Protein AF-A0A511MN01-F1 (afdb_monomer_lite)

Foldseek 3Di:
DKWKWWDWPQWIWIWDDDPLFTFGFKIAGPPFQAQEWEQEPVRDIGRPPDDHGRMYGDDDPPDTDTLVVVCVVCVVCVLRSVRVVQVSCCVVPNDPDRPNVVSPPGGPIDIDTDPPDDPVRVVVVVVVVVVPD

Organism: NCBI:txid1210091

Sequence (133 aa):
MTLHITSTKSGEAVWWIEHNRIWMESLAVLRNPGPAYRIEIDGSIADIGRGARGVVYFWQGEDRPQLPWVEERFPDHKDLWVAVEAAFFDVTQPLEESRLNSLRPVVDALDYTTGQWTVEEIRDAACTLKRSA

Radius of gyration: 14.32 Å; chains: 1; bounding box: 32×36×39 Å

Secondary structure (DSSP, 8-state):
-EEEEEE-SS-EEEEEEETTEEEEEEEE-TT--PPPEEE-TTS-EEE-SSSPTTEEE--BTTB--BHHHHHHH-GGGHHHHHHHHHHHHHHHS--SS-GGGGGTTT-------BSS--HHHHHHHHHHHTT--

Structure (mmCIF, N/CA/C/O backbone):
data_AF-A0A511MN01-F1
#
_entry.id   AF-A0A511MN01-F1
#
loop_
_atom_site.group_PDB
_atom_site.id
_atom_site.type_symbol
_atom_site.label_atom_id
_atom_site.label_alt_id
_atom_site.label_comp_id
_atom_site.label_asym_id
_atom_site.label_entity_id
_atom_site.label_seq_id
_atom_site.pdbx_PDB_ins_code
_atom_site.Cartn_x
_atom_site.Cartn_y
_atom_site.Cartn_z
_atom_site.occupancy
_atom_site.B_iso_or_equiv
_atom_site.auth_seq_id
_atom_site.auth_comp_id
_atom_site.auth_asym_id
_atom_site.auth_atom_id
_atom_site.pdbx_PDB_model_num
ATOM 1 N N . MET A 1 1 ? -14.792 3.652 -3.852 1.00 66.69 1 MET A N 1
ATOM 2 C CA . MET A 1 1 ? -13.575 3.172 -3.173 1.00 66.69 1 MET A CA 1
ATOM 3 C C . MET A 1 1 ? -12.865 4.392 -2.619 1.00 66.69 1 MET A C 1
ATOM 5 O O . MET A 1 1 ? -12.833 5.398 -3.319 1.00 66.69 1 MET A O 1
ATOM 9 N N . THR A 1 2 ? -12.377 4.335 -1.384 1.00 76.69 2 THR A N 1
ATOM 10 C CA . THR A 1 2 ? -11.608 5.435 -0.781 1.00 76.69 2 THR A CA 1
ATOM 11 C C . THR A 1 2 ? -10.134 5.096 -0.880 1.00 76.69 2 THR A C 1
ATOM 13 O O . THR A 1 2 ? -9.761 3.951 -0.615 1.00 76.69 2 THR A O 1
ATOM 16 N N . LEU A 1 3 ? -9.331 6.068 -1.302 1.00 82.94 3 LEU A N 1
ATOM 17 C CA . LEU A 1 3 ? -7.887 5.929 -1.387 1.00 82.94 3 LEU A CA 1
ATOM 18 C C . LEU A 1 3 ? -7.259 6.327 -0.056 1.00 82.94 3 LEU A C 1
ATOM 20 O O . LEU A 1 3 ? -7.621 7.362 0.510 1.00 82.94 3 LEU A O 1
ATOM 24 N N . HIS A 1 4 ? -6.336 5.495 0.406 1.00 85.94 4 HIS A N 1
ATOM 25 C CA . HIS A 1 4 ? -5.599 5.635 1.650 1.00 85.94 4 HIS A CA 1
ATOM 26 C C . HIS A 1 4 ? -4.102 5.646 1.367 1.00 85.94 4 HIS A C 1
ATOM 28 O O . HIS A 1 4 ? -3.612 4.984 0.445 1.00 85.94 4 HIS A O 1
ATOM 34 N N . ILE A 1 5 ? -3.369 6.389 2.186 1.00 86.44 5 ILE A N 1
ATOM 35 C CA . ILE A 1 5 ? -1.913 6.465 2.122 1.00 86.44 5 ILE A CA 1
ATOM 36 C C . ILE A 1 5 ? -1.400 6.209 3.519 1.00 86.44 5 ILE A C 1
ATOM 38 O O . ILE A 1 5 ? -1.886 6.806 4.465 1.00 86.44 5 ILE A O 1
ATOM 42 N N . THR A 1 6 ? -0.407 5.350 3.668 1.00 87.56 6 THR A N 1
ATOM 43 C CA . THR A 1 6 ? 0.256 5.147 4.953 1.00 87.56 6 THR A CA 1
ATOM 44 C C . THR A 1 6 ? 1.748 5.295 4.757 1.00 87.56 6 THR A C 1
ATOM 46 O O . THR A 1 6 ? 2.336 4.587 3.945 1.00 87.56 6 THR A O 1
ATOM 49 N N . SER A 1 7 ? 2.362 6.201 5.511 1.00 84.69 7 SER A N 1
ATOM 50 C CA . SER A 1 7 ? 3.794 6.488 5.413 1.00 84.69 7 SER A CA 1
ATOM 51 C C . SER A 1 7 ? 4.514 6.089 6.702 1.00 84.69 7 SER A C 1
ATOM 53 O O . SER A 1 7 ? 4.030 6.297 7.809 1.00 84.69 7 SER A O 1
ATOM 55 N N . THR A 1 8 ? 5.707 5.527 6.581 1.00 82.44 8 THR A N 1
ATOM 56 C CA . THR A 1 8 ? 6.632 5.280 7.690 1.00 82.44 8 THR A CA 1
ATOM 57 C C . THR A 1 8 ? 8.015 5.805 7.306 1.00 82.44 8 THR A C 1
ATOM 59 O O . THR A 1 8 ? 8.235 6.357 6.227 1.00 82.44 8 THR A O 1
ATOM 62 N N . LYS A 1 9 ? 9.005 5.608 8.180 1.00 76.25 9 LYS A N 1
ATOM 63 C CA . LYS A 1 9 ? 10.407 5.903 7.843 1.00 76.25 9 LYS A CA 1
ATOM 64 C C . LYS A 1 9 ? 10.989 4.927 6.811 1.00 76.25 9 LYS A C 1
ATOM 66 O O . LYS A 1 9 ? 12.032 5.230 6.224 1.00 76.25 9 LYS A O 1
ATOM 71 N N . SER A 1 10 ? 10.370 3.759 6.630 1.00 72.50 10 SER A N 1
ATOM 72 C CA . SER A 1 10 ? 10.835 2.694 5.736 1.00 72.50 10 SER A CA 1
ATOM 73 C C . SER A 1 10 ? 10.210 2.777 4.340 1.00 72.50 10 SER A C 1
ATOM 75 O O . SER A 1 10 ? 10.852 2.380 3.364 1.00 72.50 10 SER A O 1
ATOM 77 N N . GLY A 1 11 ? 9.013 3.352 4.210 1.00 84.81 11 GLY A N 1
ATOM 78 C CA . GLY A 1 11 ? 8.324 3.462 2.931 1.00 84.81 11 GLY A CA 1
ATOM 79 C C . GLY A 1 11 ? 6.986 4.182 3.015 1.00 84.81 11 GLY A C 1
ATOM 80 O O . GLY A 1 11 ? 6.606 4.710 4.054 1.00 84.81 11 GLY A O 1
ATOM 81 N N . GLU A 1 12 ? 6.272 4.195 1.901 1.00 89.31 12 GLU A N 1
ATOM 82 C CA . GLU A 1 12 ? 4.896 4.674 1.819 1.00 89.31 12 GLU A CA 1
ATOM 83 C C . GLU A 1 12 ? 4.077 3.696 0.984 1.00 89.31 12 GLU A C 1
ATOM 85 O O . GLU A 1 12 ? 4.529 3.244 -0.066 1.00 89.31 12 GLU A O 1
ATOM 90 N N . ALA A 1 13 ? 2.893 3.347 1.466 1.00 90.94 13 ALA A N 1
ATOM 91 C CA . ALA A 1 13 ? 1.961 2.464 0.791 1.00 90.94 13 ALA A CA 1
ATOM 92 C C . ALA A 1 13 ? 0.709 3.240 0.393 1.00 90.94 13 ALA A C 1
ATOM 94 O O . ALA A 1 13 ? 0.135 3.958 1.210 1.00 90.94 13 ALA A O 1
ATOM 95 N N . VAL A 1 14 ? 0.264 3.037 -0.843 1.00 90.62 14 VAL A N 1
ATOM 96 C CA . VAL A 1 14 ? -1.013 3.541 -1.356 1.00 90.62 14 VAL A CA 1
ATOM 97 C C . VAL A 1 14 ? -1.950 2.354 -1.516 1.00 90.62 14 VAL A C 1
ATOM 99 O O . VAL A 1 14 ? -1.590 1.363 -2.162 1.00 90.62 14 VAL A O 1
ATOM 102 N N . TRP A 1 15 ? -3.132 2.433 -0.915 1.00 92.12 15 TRP A N 1
ATOM 103 C CA . TRP A 1 15 ? -4.048 1.304 -0.805 1.00 92.12 15 TRP A CA 1
ATOM 104 C C . TRP A 1 15 ? -5.515 1.741 -0.769 1.00 92.12 15 TRP A C 1
ATOM 106 O O . TRP A 1 15 ? -5.847 2.905 -0.565 1.00 92.12 15 TRP A O 1
ATOM 116 N N . TRP A 1 16 ? -6.406 0.785 -1.000 1.00 90.69 16 TRP A N 1
ATOM 117 C CA . TRP A 1 16 ? -7.846 0.980 -1.090 1.00 90.69 16 TRP A CA 1
ATOM 118 C C . TRP A 1 16 ? -8.575 0.032 -0.148 1.00 90.69 16 TRP A C 1
ATOM 120 O O . TRP A 1 16 ? -8.112 -1.082 0.112 1.00 90.69 16 TRP A O 1
ATOM 130 N N . ILE A 1 17 ? -9.767 0.446 0.280 1.00 90.38 17 ILE A N 1
ATOM 131 C CA . ILE A 1 17 ? -10.720 -0.432 0.962 1.00 90.38 17 ILE A CA 1
ATOM 132 C C . ILE A 1 17 ? -11.823 -0.838 -0.007 1.00 90.38 17 ILE A C 1
ATOM 134 O O . ILE A 1 17 ? -12.560 0.004 -0.528 1.00 90.38 17 ILE A O 1
ATOM 138 N N . GLU A 1 18 ? -11.979 -2.145 -0.191 1.00 88.44 18 GLU A N 1
ATOM 139 C CA . GLU A 1 18 ? -13.101 -2.726 -0.921 1.00 88.44 18 GLU A CA 1
ATOM 140 C C . GLU A 1 18 ? -13.484 -4.075 -0.306 1.00 88.44 18 GLU A C 1
ATOM 142 O O . GLU A 1 18 ? -12.617 -4.894 -0.005 1.00 88.44 18 GLU A O 1
ATOM 147 N N . HIS A 1 19 ? -14.783 -4.305 -0.091 1.00 87.75 19 HIS A N 1
ATOM 148 C CA . HIS A 1 19 ? -15.308 -5.532 0.526 1.00 87.75 19 HIS A CA 1
ATOM 149 C C . HIS A 1 19 ? -14.616 -5.912 1.852 1.00 87.75 19 HIS A C 1
ATOM 151 O O . HIS A 1 19 ? -14.390 -7.090 2.128 1.00 87.75 19 HIS A O 1
ATOM 157 N N . ASN A 1 20 ? -14.280 -4.910 2.676 1.00 88.62 20 ASN A N 1
ATOM 158 C CA . ASN A 1 20 ? -13.555 -5.078 3.940 1.00 88.62 20 ASN A CA 1
ATOM 159 C C . ASN A 1 20 ? -12.174 -5.747 3.772 1.00 88.62 20 ASN A C 1
ATOM 161 O O . ASN A 1 20 ? -11.733 -6.514 4.627 1.00 88.62 20 ASN A O 1
ATOM 165 N N . ARG A 1 21 ? -11.510 -5.480 2.644 1.00 92.62 21 ARG A N 1
ATOM 166 C CA . ARG A 1 21 ? -10.145 -5.916 2.348 1.00 92.62 21 ARG A CA 1
ATOM 167 C C . ARG A 1 21 ? -9.284 -4.739 1.914 1.00 92.62 21 ARG A C 1
ATOM 169 O O . ARG A 1 21 ? -9.796 -3.753 1.381 1.00 92.62 21 ARG A O 1
ATOM 176 N N . ILE A 1 22 ? -7.983 -4.896 2.132 1.00 94.31 22 ILE A N 1
ATOM 177 C CA . ILE A 1 22 ? -6.940 -3.949 1.744 1.00 94.31 22 ILE A CA 1
ATOM 178 C C . ILE A 1 22 ? -6.430 -4.346 0.359 1.00 94.31 22 ILE A C 1
ATOM 180 O O . ILE A 1 22 ? -5.880 -5.438 0.187 1.00 94.31 22 ILE A O 1
ATOM 184 N N . TRP A 1 23 ? -6.606 -3.454 -0.609 1.00 93.19 23 TRP A N 1
ATOM 185 C CA . TRP A 1 23 ? -6.118 -3.614 -1.976 1.00 93.19 23 TRP A CA 1
ATOM 186 C C . TRP A 1 23 ? -4.976 -2.647 -2.234 1.00 93.19 23 TRP A C 1
ATOM 188 O O . TRP A 1 23 ? -5.116 -1.445 -2.025 1.00 93.19 23 TRP A O 1
ATOM 198 N N . MET A 1 24 ? -3.845 -3.163 -2.694 1.00 92.62 24 MET A N 1
ATOM 199 C CA . MET A 1 24 ? -2.610 -2.396 -2.798 1.00 92.62 24 MET A CA 1
ATOM 200 C C . MET A 1 24 ? -2.474 -1.782 -4.186 1.00 92.62 24 MET A C 1
ATOM 202 O O . MET A 1 24 ? -2.608 -2.468 -5.196 1.00 92.62 24 MET A O 1
ATOM 206 N N . GLU A 1 25 ? -2.173 -0.489 -4.243 1.00 90.94 25 GLU A N 1
ATOM 207 C CA . GLU A 1 25 ? -1.916 0.211 -5.501 1.00 90.94 25 GLU A CA 1
ATOM 208 C C . GLU A 1 25 ? -0.420 0.366 -5.767 1.00 90.94 25 GLU A C 1
ATOM 210 O O . GLU A 1 25 ? 0.062 0.055 -6.861 1.00 90.94 25 GLU A O 1
ATOM 215 N N . SER A 1 26 ? 0.323 0.855 -4.772 1.00 90.06 26 SER A N 1
ATOM 216 C CA . SER A 1 26 ? 1.763 1.066 -4.908 1.00 90.06 26 SER A CA 1
ATOM 217 C C . SER A 1 26 ? 2.496 1.063 -3.574 1.00 90.06 26 SER A C 1
ATOM 219 O O . SER A 1 26 ? 1.904 1.264 -2.512 1.00 90.06 26 SER A O 1
ATOM 221 N N . LEU A 1 27 ? 3.804 0.839 -3.663 1.00 91.75 27 LEU A N 1
ATOM 222 C CA . LEU A 1 27 ? 4.772 0.919 -2.577 1.00 91.75 27 LEU A CA 1
ATOM 223 C C . LEU A 1 27 ? 5.925 1.831 -3.009 1.00 91.75 27 LEU A C 1
ATOM 225 O O . LEU A 1 27 ? 6.624 1.535 -3.977 1.00 91.75 27 LEU A O 1
ATOM 229 N N . ALA A 1 28 ? 6.169 2.910 -2.274 1.00 88.44 28 ALA A N 1
ATOM 230 C CA . ALA A 1 28 ? 7.345 3.752 -2.431 1.00 88.44 28 ALA A CA 1
ATOM 231 C C . ALA A 1 28 ? 8.423 3.361 -1.412 1.00 88.44 28 ALA A C 1
ATOM 233 O O . ALA A 1 28 ? 8.266 3.537 -0.203 1.00 88.44 28 ALA A O 1
ATOM 234 N N . VAL A 1 29 ? 9.560 2.879 -1.909 1.00 81.94 29 VAL A N 1
ATOM 235 C CA . VAL A 1 29 ? 10.733 2.543 -1.099 1.00 81.94 29 VAL A CA 1
ATOM 236 C C . VAL A 1 29 ? 11.640 3.767 -1.026 1.00 81.94 29 VAL A C 1
ATOM 238 O O . VAL A 1 29 ? 12.471 4.008 -1.901 1.00 81.94 29 VAL A O 1
ATOM 241 N N . LEU A 1 30 ? 11.501 4.554 0.044 1.00 69.56 30 LEU A N 1
ATOM 242 C CA . LEU A 1 30 ? 12.131 5.877 0.179 1.00 69.56 30 LEU A CA 1
ATOM 243 C C . LEU A 1 30 ? 13.667 5.876 0.086 1.00 69.56 30 LEU A C 1
ATOM 245 O O . LEU A 1 30 ? 14.264 6.904 -0.227 1.00 69.56 30 LEU A O 1
ATOM 249 N N . ARG A 1 31 ? 14.318 4.737 0.349 1.00 71.81 31 ARG A N 1
ATOM 250 C CA . ARG A 1 31 ? 15.783 4.586 0.294 1.00 71.81 31 ARG A CA 1
ATOM 251 C C . ARG A 1 31 ? 16.303 3.971 -1.009 1.00 71.81 31 ARG A C 1
ATOM 253 O O . ARG A 1 31 ? 17.515 3.833 -1.149 1.00 71.81 31 ARG A O 1
ATOM 260 N N . ASN A 1 32 ? 15.433 3.604 -1.951 1.00 71.69 32 ASN A N 1
ATOM 261 C CA . ASN A 1 32 ? 15.832 2.974 -3.207 1.00 71.69 32 ASN A CA 1
ATOM 262 C C . ASN A 1 32 ? 15.674 3.953 -4.389 1.00 71.69 32 ASN A C 1
ATOM 264 O O . ASN A 1 32 ? 14.551 4.256 -4.777 1.00 71.69 32 ASN A O 1
ATOM 268 N N . PRO A 1 33 ? 16.768 4.434 -5.013 1.00 69.75 33 PRO A N 1
ATOM 269 C CA . PRO A 1 33 ? 16.700 5.358 -6.148 1.00 69.75 33 PRO A CA 1
ATOM 270 C C . PRO A 1 33 ? 16.491 4.656 -7.505 1.00 69.75 33 PRO A C 1
ATOM 272 O O . PRO A 1 33 ? 16.690 5.279 -8.559 1.00 69.75 33 PRO A O 1
ATOM 275 N N . GLY A 1 34 ? 16.154 3.363 -7.503 1.00 80.19 34 GLY A N 1
ATOM 276 C CA . GLY A 1 34 ? 15.908 2.570 -8.704 1.00 80.19 34 GLY A CA 1
ATOM 277 C C . GLY A 1 34 ? 14.811 3.156 -9.603 1.00 80.19 34 GLY A C 1
ATOM 278 O O . GLY A 1 34 ? 13.994 3.966 -9.148 1.00 80.19 34 GLY A O 1
ATOM 279 N N . PRO A 1 35 ? 14.798 2.796 -10.898 1.00 82.00 35 PRO A N 1
ATOM 280 C CA . PRO A 1 35 ? 13.686 3.149 -11.766 1.00 82.00 35 PRO A CA 1
ATOM 281 C C . PRO A 1 35 ? 12.394 2.553 -11.209 1.00 82.00 35 PRO A C 1
ATOM 283 O O . PRO A 1 35 ? 12.397 1.515 -10.545 1.00 82.00 35 PRO A O 1
ATOM 286 N N . ALA A 1 36 ? 11.296 3.246 -11.467 1.00 84.94 36 ALA A N 1
ATOM 287 C CA . ALA A 1 36 ? 9.986 2.737 -11.127 1.00 84.94 36 ALA A CA 1
ATOM 288 C C . ALA A 1 36 ? 9.669 1.504 -11.977 1.00 84.94 36 ALA A C 1
ATOM 290 O O . ALA A 1 36 ? 10.030 1.458 -13.152 1.00 84.94 36 ALA A O 1
ATOM 291 N N . TYR A 1 37 ? 8.960 0.542 -11.406 1.00 86.50 37 TYR A N 1
ATOM 292 C CA . TYR A 1 37 ? 8.532 -0.649 -12.129 1.00 86.50 37 TYR A CA 1
ATOM 293 C C . TYR A 1 37 ? 7.169 -1.113 -11.632 1.00 86.50 37 TYR A C 1
ATOM 295 O O . TYR A 1 37 ? 6.685 -0.679 -10.584 1.00 86.50 37 TYR A O 1
ATOM 303 N N . ARG A 1 38 ? 6.537 -1.988 -12.405 1.00 89.00 38 ARG A N 1
ATOM 304 C CA . ARG A 1 38 ? 5.291 -2.654 -12.045 1.00 89.00 38 ARG A CA 1
ATOM 305 C C . ARG A 1 38 ? 5.542 -4.139 -11.844 1.00 89.00 38 ARG A C 1
ATOM 307 O O . ARG A 1 38 ? 6.330 -4.724 -12.582 1.00 89.00 38 ARG A O 1
ATOM 314 N N . ILE A 1 39 ? 4.873 -4.724 -10.856 1.00 88.44 39 ILE A N 1
ATOM 315 C CA . ILE A 1 39 ? 4.772 -6.175 -10.700 1.00 88.44 39 ILE A CA 1
ATOM 316 C C . ILE A 1 39 ? 3.354 -6.587 -11.077 1.00 88.44 39 ILE A C 1
ATOM 318 O O . ILE A 1 39 ? 2.394 -6.068 -10.510 1.00 88.44 39 ILE A O 1
ATOM 3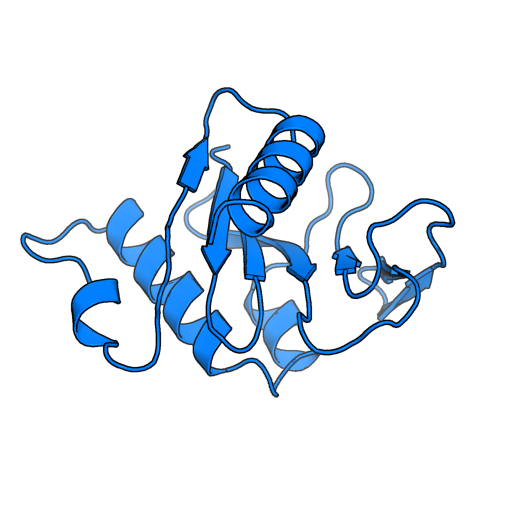22 N N . GLU A 1 40 ? 3.238 -7.515 -12.018 1.00 84.88 40 GLU A N 1
ATOM 323 C CA . GLU A 1 40 ? 1.965 -8.111 -12.417 1.00 84.88 40 GLU A CA 1
ATOM 324 C C . GLU A 1 40 ? 1.544 -9.225 -11.437 1.00 84.88 40 GLU A C 1
ATOM 326 O O . GLU A 1 40 ? 2.355 -9.747 -10.666 1.00 84.88 40 GLU A O 1
ATOM 331 N N . ILE A 1 41 ? 0.277 -9.651 -11.480 1.00 78.81 41 ILE A N 1
ATOM 332 C CA . ILE A 1 41 ? -0.244 -10.731 -10.614 1.00 78.81 41 ILE A CA 1
ATOM 333 C C . ILE A 1 41 ? 0.536 -12.046 -10.766 1.00 78.81 41 ILE A C 1
ATOM 335 O O . ILE A 1 41 ? 0.729 -12.768 -9.783 1.00 78.81 41 ILE A O 1
ATOM 339 N N . ASP A 1 42 ? 1.019 -12.349 -11.974 1.00 83.00 42 ASP A N 1
ATOM 340 C CA . ASP A 1 42 ? 1.853 -13.527 -12.244 1.00 83.00 42 ASP A CA 1
ATOM 341 C C . ASP A 1 42 ? 3.294 -13.393 -11.707 1.00 83.00 42 ASP A C 1
ATOM 343 O O . ASP A 1 42 ? 4.073 -14.344 -11.753 1.00 83.00 42 ASP A O 1
ATOM 347 N N . GLY A 1 43 ? 3.638 -12.231 -11.142 1.00 83.25 43 GLY A N 1
ATOM 348 C CA . GLY A 1 43 ? 4.948 -11.903 -10.593 1.00 83.25 43 GLY A CA 1
ATOM 349 C C . GLY A 1 43 ? 5.942 -11.352 -11.614 1.00 83.25 43 GLY A C 1
ATOM 350 O O . GLY A 1 43 ? 7.074 -11.053 -11.230 1.00 83.25 43 GLY A O 1
ATOM 351 N N . SER A 1 44 ? 5.561 -11.208 -12.885 1.00 87.25 44 SER A N 1
ATOM 352 C CA . SER A 1 44 ? 6.418 -10.583 -13.892 1.00 87.25 44 SER A CA 1
ATOM 353 C C . SER A 1 44 ? 6.639 -9.096 -13.599 1.00 87.25 44 SER A C 1
ATOM 355 O O . SER A 1 44 ? 5.809 -8.427 -12.982 1.00 87.25 44 SER A O 1
ATOM 357 N N . ILE A 1 45 ? 7.803 -8.586 -14.012 1.00 88.88 45 ILE A N 1
ATOM 358 C CA . ILE A 1 45 ? 8.209 -7.196 -13.794 1.00 88.88 45 ILE A CA 1
ATOM 359 C C . ILE A 1 45 ? 8.163 -6.451 -15.125 1.00 88.88 45 ILE A C 1
ATOM 361 O O . ILE A 1 45 ? 8.851 -6.830 -16.074 1.00 88.88 45 ILE A O 1
ATOM 365 N N . ALA A 1 46 ? 7.397 -5.365 -15.170 1.00 83.44 46 ALA A N 1
ATOM 366 C CA . ALA A 1 46 ? 7.324 -4.460 -16.307 1.00 83.44 46 ALA A CA 1
ATOM 367 C C . ALA A 1 46 ? 7.964 -3.109 -15.961 1.00 83.44 46 ALA A C 1
ATOM 369 O O . ALA A 1 46 ? 7.655 -2.501 -14.934 1.00 83.44 46 ALA A O 1
ATOM 370 N N . ASP A 1 47 ? 8.838 -2.610 -16.835 1.00 80.50 47 ASP A N 1
ATOM 371 C CA . ASP A 1 47 ? 9.267 -1.213 -16.773 1.00 80.50 47 ASP A CA 1
ATOM 372 C C . ASP A 1 47 ? 8.105 -0.319 -17.223 1.00 80.50 47 ASP A C 1
ATOM 374 O O . ASP A 1 47 ? 7.439 -0.585 -18.225 1.00 80.50 47 ASP A O 1
ATOM 378 N N . ILE A 1 48 ? 7.853 0.744 -16.470 1.00 72.38 48 ILE A N 1
ATOM 379 C CA . ILE A 1 48 ? 6.761 1.683 -16.731 1.00 72.38 48 ILE A CA 1
ATOM 380 C C . ILE A 1 48 ? 7.239 2.996 -17.351 1.00 72.38 48 ILE A C 1
ATOM 382 O O . ILE A 1 48 ? 6.406 3.845 -17.665 1.00 72.38 48 ILE A O 1
ATOM 386 N N . GLY A 1 49 ? 8.553 3.185 -17.539 1.00 59.38 49 GLY A N 1
ATOM 387 C CA . GLY A 1 49 ? 9.191 4.269 -18.302 1.00 59.38 49 GLY A CA 1
ATOM 388 C C . GLY A 1 49 ? 9.004 5.706 -17.778 1.00 59.38 49 GLY A C 1
ATOM 389 O O . GLY A 1 49 ? 9.845 6.564 -18.035 1.00 59.38 49 GLY A O 1
ATOM 390 N N . ARG A 1 50 ? 7.920 5.998 -17.044 1.00 66.19 50 ARG A N 1
ATOM 391 C CA . ARG A 1 50 ? 7.520 7.322 -16.528 1.00 66.19 50 ARG A CA 1
ATOM 392 C C . ARG A 1 50 ? 6.996 7.284 -15.083 1.00 66.19 50 ARG A C 1
ATOM 394 O O . ARG A 1 50 ? 6.157 8.095 -14.707 1.00 66.19 50 ARG A O 1
ATOM 401 N N . GLY A 1 51 ? 7.468 6.353 -14.258 1.00 68.19 51 GLY A N 1
ATOM 402 C CA . GLY A 1 51 ? 7.115 6.325 -12.835 1.00 68.19 51 GLY A CA 1
ATOM 403 C C . GLY A 1 51 ? 8.086 7.112 -11.949 1.00 68.19 51 GLY A C 1
ATOM 404 O O . GLY A 1 51 ? 9.247 7.330 -12.304 1.00 68.19 51 GLY A O 1
ATOM 405 N N . ALA A 1 52 ? 7.620 7.504 -10.762 1.00 77.50 52 ALA A N 1
ATOM 406 C CA . ALA A 1 52 ? 8.477 8.065 -9.721 1.00 77.50 52 ALA A CA 1
ATOM 407 C C . ALA A 1 52 ? 9.524 7.034 -9.259 1.00 77.50 52 ALA A C 1
ATOM 409 O O . ALA A 1 52 ? 9.192 5.886 -8.966 1.00 77.50 52 ALA A O 1
ATOM 410 N N . ARG A 1 53 ? 10.798 7.443 -9.200 1.00 80.12 53 ARG A N 1
ATOM 411 C CA . ARG A 1 53 ? 11.909 6.562 -8.795 1.00 80.12 53 ARG A CA 1
ATOM 412 C C . ARG A 1 53 ? 11.657 5.976 -7.406 1.00 80.12 53 ARG A C 1
ATOM 414 O O . ARG A 1 53 ? 11.178 6.678 -6.520 1.00 80.12 53 ARG A O 1
ATOM 421 N N . GLY A 1 54 ? 12.002 4.704 -7.236 1.00 83.06 54 GLY A N 1
ATOM 422 C CA . GLY A 1 54 ? 11.787 3.966 -5.993 1.00 83.06 54 GLY A CA 1
ATOM 423 C C . GLY A 1 54 ? 10.351 3.502 -5.758 1.00 83.06 54 GLY A C 1
ATOM 424 O O . GLY A 1 54 ? 10.079 2.961 -4.690 1.00 83.06 54 GLY A O 1
ATOM 425 N N . VAL A 1 55 ? 9.438 3.696 -6.718 1.00 87.06 55 VAL A N 1
ATOM 426 C CA . VAL A 1 55 ? 8.046 3.246 -6.598 1.00 87.06 55 VAL A CA 1
ATOM 427 C C . VAL A 1 55 ? 7.816 1.947 -7.360 1.00 87.06 55 VAL A C 1
ATOM 429 O O . VAL A 1 55 ? 8.176 1.817 -8.533 1.00 87.06 55 VAL A O 1
ATOM 432 N N . VAL A 1 56 ? 7.172 1.011 -6.674 1.00 90.06 56 VAL A N 1
ATOM 433 C CA . VAL A 1 56 ? 6.630 -0.227 -7.218 1.00 90.06 56 VAL A CA 1
ATOM 434 C C . VAL A 1 56 ? 5.127 -0.070 -7.376 1.00 90.06 56 VAL A C 1
ATOM 436 O O . VAL A 1 56 ? 4.439 0.287 -6.422 1.00 90.06 56 VAL A O 1
ATOM 439 N N . TYR A 1 57 ? 4.616 -0.350 -8.568 1.00 89.25 57 TYR A N 1
ATOM 440 C CA . TYR A 1 57 ? 3.183 -0.368 -8.849 1.00 89.25 57 TYR A CA 1
ATOM 441 C C . TYR A 1 57 ? 2.671 -1.800 -8.923 1.00 89.25 57 TYR A C 1
ATOM 443 O O . TYR A 1 57 ? 3.377 -2.688 -9.398 1.00 89.25 57 TYR A O 1
ATOM 451 N N . PHE A 1 58 ? 1.434 -2.010 -8.484 1.00 88.38 58 PHE A N 1
ATOM 452 C CA . PHE A 1 58 ? 0.816 -3.336 -8.445 1.00 88.38 58 PHE A CA 1
ATOM 453 C C . PHE A 1 58 ? -0.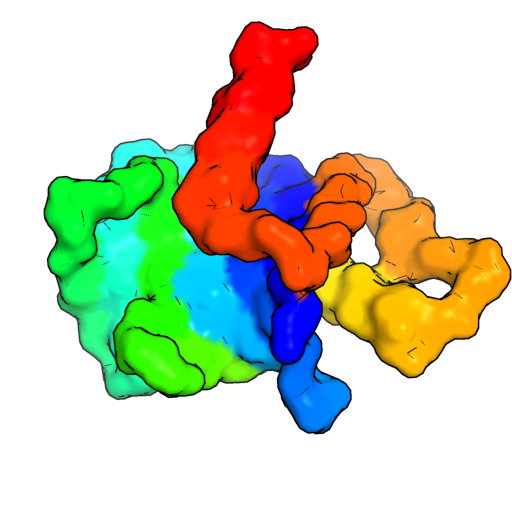411 -3.478 -9.352 1.00 88.38 58 PHE A C 1
ATOM 455 O O . PHE A 1 58 ? -0.985 -4.557 -9.437 1.00 88.38 58 PHE A O 1
ATOM 462 N N . TRP A 1 59 ? -0.838 -2.389 -9.995 1.00 76.06 59 TRP A N 1
ATOM 463 C CA . TRP A 1 59 ? -2.085 -2.326 -10.758 1.00 76.06 59 TRP A CA 1
ATOM 464 C C . TRP A 1 59 ? -1.844 -2.268 -12.275 1.00 76.06 59 TRP A C 1
ATOM 466 O O . TRP A 1 59 ? -0.935 -1.569 -12.744 1.00 76.06 59 TRP A O 1
ATOM 476 N N . GLN A 1 60 ? -2.724 -2.912 -13.045 1.00 66.00 60 GLN A N 1
ATOM 477 C CA . GLN A 1 60 ? -2.974 -2.599 -14.454 1.00 66.00 60 GLN A CA 1
ATOM 478 C C . GLN A 1 60 ? -4.479 -2.723 -14.744 1.00 66.00 60 GLN A C 1
ATOM 480 O O . GLN A 1 60 ? -4.987 -3.814 -14.977 1.00 66.00 60 GLN A O 1
ATOM 485 N N . GLY A 1 61 ? -5.205 -1.601 -14.769 1.00 66.81 61 GLY A N 1
ATOM 486 C CA . GLY A 1 61 ? -6.669 -1.649 -14.881 1.00 66.81 61 GLY A CA 1
ATOM 487 C C . GLY A 1 61 ? -7.291 -2.137 -13.572 1.00 66.81 61 GLY A C 1
ATOM 488 O O . GLY A 1 61 ? -6.765 -1.837 -12.518 1.00 66.81 61 GLY A O 1
ATOM 489 N N . GLU A 1 62 ? -8.386 -2.890 -13.591 1.00 66.31 62 GLU A N 1
ATOM 490 C CA . GLU A 1 62 ? -9.150 -3.164 -12.357 1.00 66.31 62 GLU A CA 1
ATOM 491 C C . GLU A 1 62 ? -8.472 -4.125 -11.357 1.00 66.31 62 GLU A C 1
ATOM 493 O O . GLU A 1 62 ? -8.851 -4.155 -10.184 1.00 66.31 62 GLU A O 1
ATOM 498 N N . ASP A 1 63 ? -7.441 -4.862 -11.773 1.00 75.12 63 ASP A N 1
ATOM 499 C CA . ASP A 1 63 ? -6.803 -5.878 -10.938 1.00 75.12 63 ASP A CA 1
ATOM 500 C C . ASP A 1 63 ? -5.713 -5.274 -10.035 1.00 75.12 63 ASP A C 1
ATOM 502 O O . ASP A 1 63 ? -4.661 -4.819 -10.492 1.00 75.12 63 ASP A O 1
ATOM 506 N N . ARG A 1 64 ? -5.965 -5.292 -8.722 1.00 86.44 64 ARG A N 1
ATOM 507 C CA . ARG A 1 64 ? -4.999 -4.964 -7.659 1.00 86.44 64 ARG A CA 1
ATOM 508 C C . ARG A 1 64 ? -4.745 -6.219 -6.822 1.00 86.44 64 ARG A C 1
ATOM 510 O O . ARG A 1 64 ? -5.674 -6.994 -6.622 1.00 86.44 64 ARG A O 1
ATOM 517 N N . PRO A 1 65 ? -3.545 -6.458 -6.280 1.00 91.69 65 PRO A N 1
ATOM 518 C CA . PRO A 1 65 ? -3.360 -7.513 -5.295 1.00 91.69 65 PRO A CA 1
ATOM 519 C C . PRO A 1 65 ? -3.857 -7.073 -3.914 1.00 91.69 65 PRO A C 1
ATOM 521 O O . PRO A 1 65 ? -3.900 -5.888 -3.579 1.00 91.69 65 PRO A O 1
ATOM 524 N N . GLN A 1 66 ? -4.202 -8.053 -3.083 1.00 93.62 66 GLN A N 1
ATOM 525 C CA . GLN A 1 66 ? -4.484 -7.819 -1.667 1.00 93.62 66 GLN A CA 1
ATOM 526 C C . GLN A 1 66 ? -3.181 -7.705 -0.872 1.00 93.62 66 GLN A C 1
ATOM 528 O O . GLN A 1 66 ? -2.161 -8.270 -1.275 1.00 93.62 66 GLN A O 1
ATOM 533 N N . LEU A 1 67 ? -3.236 -7.034 0.283 1.00 95.00 67 LEU A N 1
ATOM 534 C CA . LEU A 1 67 ? -2.078 -6.838 1.162 1.00 95.00 67 LEU A CA 1
ATOM 535 C C . LEU A 1 67 ? -1.247 -8.119 1.407 1.00 95.00 67 LEU A C 1
ATOM 537 O O . LEU A 1 67 ? -0.047 -8.051 1.154 1.00 95.00 67 LEU A O 1
ATOM 541 N N . PRO A 1 68 ? -1.819 -9.299 1.744 1.00 95.25 68 PRO A N 1
ATOM 542 C CA . PRO A 1 68 ? -1.012 -10.497 2.012 1.00 95.25 68 PRO A CA 1
ATOM 543 C C . PRO A 1 68 ? -0.089 -10.911 0.855 1.00 95.25 68 PRO A C 1
ATOM 545 O O . PRO A 1 68 ? 1.048 -11.316 1.067 1.00 95.25 68 PRO A O 1
ATOM 548 N N . TRP A 1 69 ? -0.541 -10.750 -0.393 1.00 93.50 69 TRP A N 1
ATOM 549 C CA . TRP A 1 69 ? 0.273 -11.068 -1.572 1.00 93.50 69 TRP A CA 1
ATOM 550 C C . TRP A 1 69 ? 1.467 -10.114 -1.725 1.00 93.50 69 TRP A C 1
ATOM 552 O O . TRP A 1 69 ? 2.529 -10.510 -2.217 1.00 93.50 69 TRP A O 1
ATOM 562 N N . VAL A 1 70 ? 1.292 -8.849 -1.323 1.00 93.38 70 VAL A N 1
ATOM 563 C CA . VAL A 1 70 ? 2.351 -7.831 -1.343 1.00 93.38 70 VA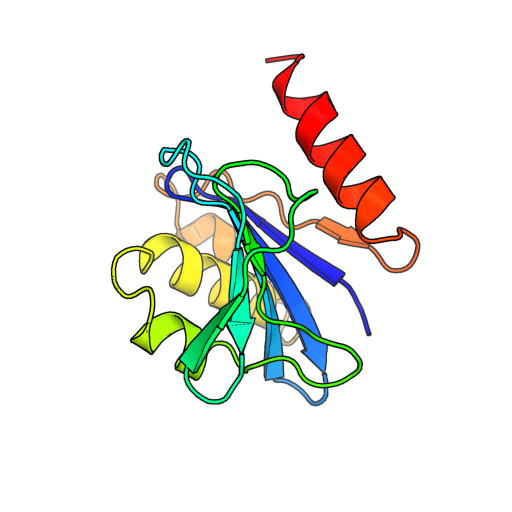L A CA 1
ATOM 564 C C . VAL A 1 70 ? 3.333 -8.068 -0.200 1.00 93.38 70 VAL A C 1
ATOM 566 O O . VAL A 1 70 ? 4.539 -8.013 -0.428 1.00 93.38 70 VAL A O 1
ATOM 569 N N . GLU A 1 71 ? 2.850 -8.409 0.994 1.00 94.19 71 GLU A N 1
ATOM 570 C CA . GLU A 1 71 ? 3.693 -8.738 2.151 1.00 94.19 71 GLU A CA 1
ATOM 571 C C . GLU A 1 71 ? 4.665 -9.883 1.855 1.00 94.19 71 GLU A C 1
ATOM 573 O O . GLU A 1 71 ? 5.852 -9.780 2.163 1.00 94.19 71 GLU A O 1
ATOM 578 N N . GLU A 1 72 ? 4.189 -10.938 1.188 1.00 93.19 72 GLU A N 1
ATOM 579 C CA . GLU A 1 72 ? 5.017 -12.076 0.772 1.00 93.19 72 GLU A CA 1
ATOM 580 C C . GLU A 1 72 ? 6.185 -11.668 -0.143 1.00 93.19 72 GLU A C 1
ATOM 582 O O . GLU A 1 72 ? 7.248 -12.289 -0.113 1.00 93.19 72 GLU A O 1
ATOM 587 N N . ARG A 1 73 ? 6.009 -10.617 -0.954 1.00 91.06 73 ARG A N 1
ATOM 588 C CA . ARG A 1 73 ? 7.022 -10.117 -1.903 1.00 91.06 73 ARG A CA 1
ATOM 589 C C . ARG A 1 73 ? 7.916 -9.031 -1.323 1.00 91.06 73 ARG A C 1
ATOM 591 O O . ARG A 1 73 ? 9.036 -8.853 -1.795 1.00 91.06 73 ARG A O 1
ATOM 598 N N . PHE A 1 74 ? 7.434 -8.322 -0.311 1.00 90.88 74 PHE A N 1
ATOM 599 C CA . PHE A 1 74 ? 8.122 -7.207 0.331 1.00 90.88 74 PHE A CA 1
ATOM 600 C C . PHE A 1 74 ? 8.204 -7.415 1.853 1.00 90.88 74 PHE A C 1
ATOM 602 O O . PHE A 1 74 ? 7.735 -6.565 2.619 1.00 90.88 74 PHE A O 1
ATOM 609 N N . PRO A 1 75 ? 8.811 -8.524 2.322 1.00 91.75 75 PRO A N 1
ATOM 610 C CA . PRO A 1 75 ? 8.806 -8.889 3.740 1.00 91.75 75 PRO A CA 1
ATOM 611 C C . PRO A 1 75 ? 9.583 -7.901 4.623 1.00 91.75 75 PRO A C 1
ATOM 613 O O . PRO A 1 75 ? 9.290 -7.762 5.811 1.00 91.75 75 PRO A O 1
ATOM 616 N N . ASP A 1 76 ? 10.537 -7.167 4.045 1.00 89.94 76 ASP A N 1
ATOM 617 C CA . ASP A 1 76 ? 11.380 -6.202 4.763 1.00 89.94 76 ASP A CA 1
ATOM 618 C C . ASP A 1 76 ? 10.632 -4.918 5.173 1.00 89.94 76 ASP A C 1
ATOM 620 O O . ASP A 1 76 ? 11.155 -4.115 5.944 1.00 89.94 76 ASP A O 1
ATOM 624 N N . HIS A 1 77 ? 9.393 -4.732 4.704 1.00 89.31 77 HIS A N 1
ATOM 625 C CA . HIS A 1 77 ? 8.537 -3.576 4.999 1.00 89.31 77 HIS A CA 1
ATOM 626 C C . HIS A 1 77 ? 7.497 -3.863 6.096 1.00 89.31 77 HIS A C 1
ATOM 628 O O . HIS A 1 77 ? 6.433 -3.249 6.136 1.00 89.31 77 HIS A O 1
ATOM 634 N N . LYS A 1 78 ? 7.788 -4.803 7.004 1.00 88.50 78 LYS A N 1
ATOM 635 C CA . LYS A 1 78 ? 6.854 -5.247 8.052 1.00 88.50 78 LYS A CA 1
ATOM 636 C C . LYS A 1 78 ? 6.271 -4.104 8.892 1.00 88.50 78 LYS A C 1
ATOM 638 O O . LYS A 1 78 ? 5.108 -4.162 9.273 1.0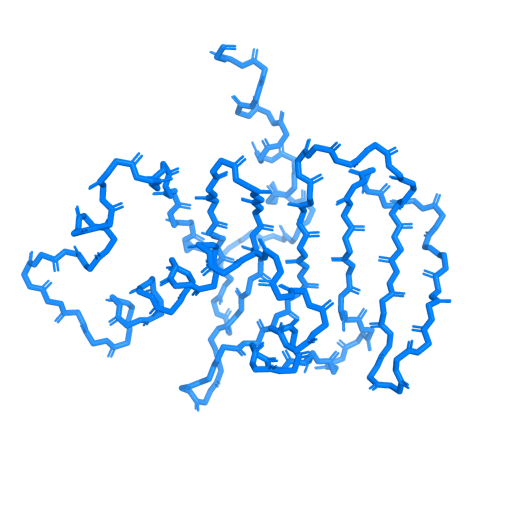0 88.50 78 LYS A O 1
ATOM 643 N N . ASP A 1 79 ? 7.066 -3.084 9.204 1.00 88.25 79 ASP A N 1
ATOM 644 C CA . ASP A 1 79 ? 6.608 -1.922 9.973 1.00 88.25 79 ASP A CA 1
ATOM 645 C C . ASP A 1 79 ? 5.547 -1.104 9.221 1.00 88.25 79 ASP A C 1
ATOM 647 O O . ASP A 1 79 ? 4.574 -0.654 9.824 1.00 88.25 79 ASP A O 1
ATOM 651 N N . LEU A 1 80 ? 5.705 -0.967 7.904 1.00 90.31 80 LEU A N 1
ATOM 652 C CA . LEU A 1 80 ? 4.723 -0.344 7.023 1.00 90.31 80 LEU A CA 1
ATOM 653 C C . LEU A 1 80 ? 3.440 -1.177 6.935 1.00 90.31 80 LEU A C 1
ATOM 655 O O . LEU A 1 80 ? 2.356 -0.610 7.020 1.00 90.31 80 LEU A O 1
ATOM 659 N N . TRP A 1 81 ? 3.542 -2.503 6.834 1.00 93.19 81 TRP A N 1
ATOM 660 C CA . TRP A 1 81 ? 2.370 -3.386 6.763 1.00 93.19 81 TRP A CA 1
ATOM 661 C C . TRP A 1 81 ? 1.531 -3.359 8.038 1.00 93.19 81 TRP A C 1
ATOM 663 O O . TRP A 1 81 ? 0.324 -3.142 7.967 1.00 93.19 81 TRP A O 1
ATOM 673 N N . VAL A 1 82 ? 2.176 -3.413 9.206 1.00 92.38 82 VAL A N 1
ATOM 674 C CA . VAL A 1 82 ? 1.496 -3.236 10.500 1.00 92.38 82 VAL A CA 1
ATOM 675 C C . VAL A 1 82 ? 0.793 -1.875 10.584 1.00 92.38 82 VAL A C 1
ATOM 677 O O . VAL A 1 82 ? -0.310 -1.780 11.121 1.00 92.38 82 VAL A O 1
ATOM 680 N N . ALA A 1 83 ? 1.403 -0.812 10.048 1.00 91.00 83 ALA A N 1
ATOM 681 C CA . ALA A 1 83 ? 0.781 0.509 10.018 1.00 91.00 83 ALA A CA 1
ATOM 682 C C . ALA A 1 83 ? -0.427 0.566 9.064 1.00 91.00 83 ALA A C 1
ATOM 684 O O . ALA A 1 83 ? -1.447 1.153 9.420 1.00 91.00 83 ALA A O 1
ATOM 685 N N . VAL A 1 84 ? -0.343 -0.065 7.888 1.00 92.00 84 VAL A N 1
ATOM 686 C CA . VAL A 1 84 ? -1.456 -0.165 6.928 1.00 92.00 84 VAL A CA 1
ATOM 687 C C . VAL A 1 84 ? -2.633 -0.924 7.545 1.00 92.00 84 VAL A C 1
ATOM 689 O O . VAL A 1 84 ? -3.767 -0.454 7.478 1.00 92.00 84 VAL A O 1
ATOM 692 N N . GLU A 1 85 ? -2.384 -2.054 8.211 1.00 93.75 85 GLU A N 1
ATOM 693 C CA . GLU A 1 85 ? -3.429 -2.804 8.917 1.00 93.75 85 GLU A CA 1
ATOM 694 C C . GLU A 1 85 ? -4.059 -1.986 10.052 1.00 93.75 85 GLU A C 1
ATOM 696 O O . GLU A 1 85 ? -5.282 -1.955 10.195 1.00 93.75 85 GLU A O 1
ATOM 701 N N . ALA A 1 86 ? -3.246 -1.286 10.848 1.00 91.50 86 ALA A N 1
ATOM 702 C CA . ALA A 1 86 ? -3.747 -0.419 11.911 1.00 91.50 86 ALA A CA 1
ATOM 703 C C . ALA A 1 86 ? -4.644 0.703 11.360 1.00 91.50 86 ALA A C 1
ATOM 705 O O . ALA A 1 86 ? -5.737 0.913 11.887 1.00 91.50 86 ALA A O 1
ATOM 706 N N . ALA A 1 87 ? -4.224 1.364 10.275 1.00 89.94 87 ALA A N 1
ATOM 707 C CA . ALA A 1 87 ? -5.012 2.388 9.591 1.00 89.94 87 ALA A CA 1
ATOM 708 C C . ALA A 1 87 ? -6.324 1.813 9.025 1.00 89.94 87 ALA A C 1
ATOM 710 O O . ALA A 1 87 ? -7.398 2.381 9.220 1.00 89.94 87 ALA A O 1
ATOM 711 N N . PHE A 1 88 ? -6.276 0.629 8.409 1.00 91.81 88 PHE A N 1
ATOM 712 C CA . PHE A 1 88 ? -7.466 -0.087 7.947 1.00 91.81 88 PHE A CA 1
ATOM 713 C C . PHE A 1 88 ? -8.466 -0.357 9.077 1.00 91.81 88 PHE A C 1
ATOM 715 O O . PHE A 1 88 ? -9.669 -0.126 8.911 1.00 91.81 88 PHE A O 1
ATOM 722 N N . PHE A 1 89 ? -7.999 -0.824 10.236 1.00 91.81 89 PHE A N 1
ATOM 723 C CA . PHE A 1 89 ? -8.876 -1.066 11.379 1.00 91.81 89 PHE A CA 1
ATOM 724 C C . PHE A 1 89 ? -9.397 0.220 12.011 1.00 91.81 89 PHE A C 1
ATOM 726 O O . PHE A 1 89 ? -10.519 0.220 12.505 1.00 91.81 89 PHE A O 1
ATOM 733 N N . ASP A 1 90 ? -8.649 1.317 11.973 1.00 89.62 90 ASP A N 1
ATOM 734 C CA . ASP A 1 90 ? -9.155 2.611 12.438 1.00 89.62 90 ASP A CA 1
ATOM 735 C C . ASP A 1 90 ? -10.297 3.130 11.555 1.00 89.62 90 ASP A C 1
ATOM 737 O O . ASP A 1 90 ? -11.254 3.709 12.067 1.00 89.62 90 ASP A O 1
ATOM 741 N N . VAL A 1 91 ? -10.252 2.849 10.251 1.00 87.31 91 VAL A N 1
ATOM 742 C CA . VAL A 1 91 ? -11.322 3.214 9.311 1.00 87.31 91 VAL A CA 1
ATOM 743 C C . VAL A 1 91 ? -12.529 2.277 9.421 1.00 87.31 91 VAL A C 1
ATOM 745 O O . VAL A 1 91 ? -13.672 2.730 9.395 1.00 87.31 91 VAL A O 1
ATOM 748 N N . THR A 1 92 ? -12.305 0.965 9.528 1.00 88.38 92 THR A N 1
ATOM 749 C CA . THR A 1 92 ? -13.390 -0.039 9.504 1.00 88.38 92 THR A CA 1
ATOM 750 C C . THR A 1 92 ? -13.985 -0.344 10.878 1.00 88.38 92 THR A C 1
ATOM 752 O O . THR A 1 92 ? -15.135 -0.773 10.971 1.00 88.38 92 THR A O 1
ATOM 755 N N . GLN A 1 93 ? -13.215 -0.137 11.947 1.00 89.00 93 GLN A N 1
ATOM 756 C CA . GLN A 1 93 ? -13.569 -0.417 13.342 1.00 89.00 93 GLN A CA 1
ATOM 757 C C . GLN A 1 93 ? -13.029 0.699 14.254 1.00 89.00 93 GLN A C 1
ATOM 759 O O . GLN A 1 93 ? -12.095 0.468 15.043 1.00 89.00 93 GLN A O 1
ATOM 764 N N . PRO A 1 94 ? -13.590 1.916 14.138 1.00 83.88 94 PRO A N 1
ATOM 765 C CA . PRO A 1 94 ? -13.094 3.080 14.856 1.00 83.88 94 PRO A CA 1
ATOM 766 C C . PRO A 1 94 ? -13.179 2.873 16.371 1.00 83.88 94 PRO A C 1
ATOM 768 O O . PRO A 1 94 ? -14.187 2.403 16.901 1.00 83.88 94 PRO A O 1
ATOM 771 N N . LEU A 1 95 ? -12.095 3.228 17.057 1.00 81.75 95 LEU A N 1
ATOM 772 C CA . LEU A 1 95 ? -11.991 3.274 18.515 1.00 81.75 95 LEU A CA 1
ATOM 773 C C . LEU A 1 95 ? -11.913 4.734 18.981 1.00 81.75 95 LEU A C 1
ATOM 775 O O . LEU A 1 95 ? -11.723 5.639 18.170 1.00 81.75 95 LEU A O 1
ATOM 779 N N . GLU A 1 96 ? -12.024 4.959 20.293 1.00 84.62 96 GLU A N 1
ATOM 780 C CA . GLU A 1 96 ? -11.799 6.286 20.893 1.00 84.62 96 GLU A CA 1
ATOM 781 C C . GLU A 1 96 ? -10.366 6.792 20.656 1.00 84.62 96 GLU A C 1
ATOM 783 O O . GLU A 1 96 ? -10.151 7.991 20.488 1.00 84.62 96 GLU A O 1
ATOM 788 N N . GLU A 1 97 ? -9.396 5.876 20.576 1.00 81.19 97 GLU A N 1
ATOM 789 C CA . GLU A 1 97 ? -8.004 6.168 20.240 1.00 81.19 97 GLU A CA 1
ATOM 790 C C . GLU A 1 97 ? -7.562 5.384 18.999 1.00 81.19 97 GLU A C 1
ATOM 792 O O . GLU A 1 97 ? -7.802 4.182 18.883 1.00 81.19 97 GLU A O 1
ATOM 797 N N . SER A 1 98 ? -6.876 6.067 18.077 1.00 80.62 98 SER A N 1
ATOM 798 C CA . SER A 1 98 ? -6.314 5.455 16.868 1.00 80.62 98 SER A CA 1
ATOM 799 C C . SER A 1 98 ? -5.252 4.410 17.213 1.00 80.62 98 SER A C 1
ATOM 801 O O . SER A 1 98 ? -4.324 4.676 17.986 1.00 80.62 98 SER A O 1
ATOM 803 N N . ARG A 1 99 ? -5.327 3.242 16.570 1.00 84.75 99 ARG A N 1
ATOM 804 C CA . ARG A 1 99 ? -4.317 2.182 16.688 1.00 84.75 99 ARG A CA 1
ATOM 805 C C . ARG A 1 99 ? -2.945 2.654 16.217 1.00 84.75 99 ARG A C 1
ATOM 807 O O . ARG A 1 99 ? -1.945 2.238 16.800 1.00 84.75 99 ARG A O 1
ATOM 814 N N . LEU A 1 100 ? -2.869 3.579 15.256 1.00 80.69 100 LEU A N 1
ATOM 815 C CA . LEU A 1 100 ? -1.598 4.177 14.819 1.00 80.69 100 LEU A CA 1
ATOM 816 C C . LEU A 1 100 ? -0.859 4.893 15.959 1.00 80.69 100 LEU A C 1
ATOM 818 O O . LEU A 1 100 ? 0.372 4.858 16.010 1.00 80.69 100 LEU A O 1
ATOM 822 N N . ASN A 1 101 ? -1.578 5.487 16.918 1.00 75.94 101 ASN A N 1
ATOM 823 C CA . ASN A 1 101 ? -0.945 6.157 18.059 1.00 75.94 101 ASN A CA 1
ATOM 824 C C . ASN A 1 101 ? -0.173 5.181 18.956 1.00 75.94 101 ASN A C 1
ATOM 826 O O . ASN A 1 101 ? 0.858 5.556 19.517 1.00 75.94 101 ASN A O 1
ATOM 830 N N . SER A 1 102 ? -0.623 3.926 19.044 1.00 73.81 102 SER A N 1
ATOM 831 C CA . SER A 1 102 ? 0.049 2.878 19.823 1.00 73.81 102 SER A CA 1
ATOM 832 C C . SER A 1 102 ? 1.349 2.361 19.184 1.00 73.81 102 SER A C 1
ATOM 834 O O . SER A 1 102 ? 2.126 1.679 19.847 1.00 73.81 102 SER A O 1
ATOM 836 N N . LEU A 1 103 ? 1.629 2.724 17.923 1.00 73.75 103 LEU A N 1
ATOM 837 C CA . LEU A 1 103 ? 2.817 2.294 17.171 1.00 73.75 103 LEU A CA 1
ATOM 838 C C . LEU A 1 103 ? 4.004 3.282 17.257 1.00 73.75 103 LEU A C 1
ATOM 840 O O . LEU A 1 103 ? 5.041 3.087 16.612 1.00 73.75 103 LEU A O 1
ATOM 844 N N . ARG A 1 104 ? 3.904 4.355 18.055 1.00 62.91 104 ARG A N 1
ATOM 845 C CA . ARG A 1 104 ? 5.018 5.302 18.264 1.00 62.91 104 ARG A CA 1
ATOM 846 C C . ARG A 1 104 ? 6.141 4.651 19.095 1.00 62.91 104 ARG A C 1
ATOM 848 O O . ARG A 1 104 ? 5.844 3.996 20.089 1.00 62.91 104 ARG A O 1
ATOM 855 N N . PRO A 1 105 ? 7.432 4.821 18.728 1.00 52.75 105 PRO A N 1
ATOM 856 C CA . PRO A 1 105 ? 8.005 5.921 17.939 1.00 52.75 105 PRO A CA 1
ATOM 857 C C . PRO A 1 105 ? 8.287 5.587 16.459 1.00 52.75 105 PRO A C 1
ATOM 859 O O . PRO A 1 105 ? 9.022 6.320 15.792 1.00 52.75 105 PRO A O 1
ATOM 862 N N . VAL A 1 106 ? 7.775 4.464 15.950 1.00 51.94 106 VAL A N 1
ATOM 863 C CA . VAL A 1 106 ? 8.180 3.913 14.642 1.00 51.94 106 VAL A CA 1
ATOM 864 C C . VAL A 1 106 ? 7.502 4.635 13.471 1.00 51.94 106 VAL A C 1
ATOM 866 O O . VAL A 1 106 ? 8.054 4.699 12.373 1.00 51.94 106 VAL A O 1
ATOM 869 N N . VAL A 1 107 ? 6.340 5.235 13.716 1.00 52.25 107 VAL A N 1
ATOM 870 C CA . VAL A 1 107 ? 5.391 5.599 12.668 1.00 52.25 107 VAL A CA 1
ATOM 871 C C . VAL A 1 107 ? 5.069 7.099 12.722 1.00 52.25 107 VAL A C 1
ATOM 873 O O . VAL A 1 107 ? 4.292 7.541 13.563 1.00 52.25 107 VAL A O 1
ATOM 876 N N . ASP A 1 108 ? 5.649 7.877 11.803 1.00 54.09 108 ASP A N 1
ATOM 877 C CA . ASP A 1 108 ? 5.139 9.202 11.407 1.00 54.09 108 ASP A CA 1
ATOM 878 C C . ASP A 1 108 ? 4.047 9.018 10.328 1.00 54.09 108 ASP A C 1
ATOM 880 O O . ASP A 1 108 ? 4.081 9.660 9.278 1.00 54.09 108 ASP A O 1
ATOM 884 N N . ALA A 1 109 ? 3.117 8.072 10.530 1.00 50.19 109 ALA A N 1
ATOM 885 C CA . ALA A 1 109 ? 2.057 7.820 9.556 1.00 50.19 109 ALA A CA 1
ATOM 886 C C . ALA A 1 109 ? 1.073 8.970 9.554 1.00 50.19 109 ALA A C 1
ATOM 888 O O . ALA A 1 109 ? 0.416 9.269 10.551 1.00 50.19 109 ALA A O 1
ATOM 889 N N . LEU A 1 110 ? 0.965 9.574 8.383 1.00 54.84 110 LEU A N 1
ATOM 890 C CA . LEU A 1 110 ? -0.148 10.412 8.005 1.00 54.84 110 LEU A CA 1
ATOM 891 C C . LEU A 1 110 ? -1.050 9.525 7.153 1.00 54.84 110 LEU A C 1
ATOM 893 O O . LEU A 1 110 ? -0.641 9.118 6.067 1.00 54.84 110 LEU A O 1
ATOM 897 N N . ASP A 1 111 ? -2.225 9.179 7.682 1.00 54.88 111 ASP A N 1
ATOM 898 C CA . ASP A 1 111 ? -3.273 8.553 6.878 1.00 54.88 111 ASP A CA 1
ATOM 899 C C . ASP A 1 111 ? -4.059 9.639 6.148 1.00 54.88 111 ASP A C 1
ATOM 901 O O . ASP A 1 111 ? -4.741 10.461 6.768 1.00 54.88 111 ASP A O 1
ATOM 905 N N . TYR A 1 112 ? -3.930 9.666 4.824 1.00 54.84 112 TYR A N 1
ATOM 906 C CA . TYR A 1 112 ? -4.725 10.537 3.970 1.00 54.84 112 TYR A CA 1
ATOM 907 C C . TYR A 1 112 ? -5.855 9.724 3.355 1.00 54.84 112 TYR A C 1
ATOM 909 O O . TYR A 1 112 ? -5.637 8.960 2.418 1.00 54.84 112 TYR A O 1
ATOM 917 N N . THR A 1 113 ? -7.076 9.944 3.840 1.00 53.38 113 THR A N 1
ATOM 918 C CA . THR A 1 113 ? -8.281 9.450 3.170 1.00 53.38 113 THR A CA 1
ATOM 919 C C . THR A 1 113 ? -8.717 10.481 2.134 1.00 53.38 113 THR A C 1
ATOM 921 O O . THR A 1 113 ? -9.087 11.604 2.475 1.00 53.38 113 THR A O 1
ATOM 924 N N . THR A 1 114 ? -8.642 10.146 0.845 1.00 52.66 114 THR A N 1
ATOM 925 C CA . THR A 1 114 ? -9.104 11.059 -0.212 1.00 52.66 114 THR A CA 1
ATOM 926 C C . THR A 1 114 ? -10.184 10.384 -1.048 1.00 52.66 114 THR A C 1
ATOM 928 O O . THR A 1 114 ? -9.975 9.377 -1.717 1.00 52.66 114 THR A O 1
ATOM 931 N N . GLY A 1 115 ? -11.397 10.935 -0.974 1.00 43.25 115 GLY A N 1
ATOM 932 C CA . GLY A 1 115 ? -12.503 10.578 -1.868 1.00 43.25 115 GLY A CA 1
ATOM 933 C C . GLY A 1 115 ? -12.583 11.470 -3.111 1.00 43.25 115 GLY A C 1
ATOM 934 O O . GLY A 1 115 ? -13.531 11.346 -3.879 1.00 43.25 115 GLY A O 1
ATOM 935 N N . GLN A 1 116 ? -11.649 12.416 -3.271 1.00 41.97 116 GLN A N 1
ATOM 936 C CA . GLN A 1 116 ? -11.749 13.507 -4.249 1.00 41.97 116 GLN A CA 1
ATOM 937 C C . GLN A 1 116 ? -10.500 13.713 -5.107 1.00 41.97 116 GLN A C 1
ATOM 939 O O . GLN A 1 116 ? -10.553 14.540 -6.012 1.00 41.97 116 GLN A O 1
ATOM 944 N N . TRP A 1 117 ? -9.390 13.028 -4.825 1.00 42.72 117 TRP A N 1
ATOM 945 C CA . TRP A 1 117 ? -8.124 13.265 -5.518 1.00 42.72 117 TRP A CA 1
ATOM 946 C C . TRP A 1 117 ? -7.778 12.090 -6.418 1.00 42.72 117 TRP A C 1
ATOM 948 O O . TRP A 1 117 ? -7.949 10.923 -6.062 1.00 42.72 117 TRP A O 1
ATOM 958 N N . THR A 1 118 ? -7.289 12.414 -7.603 1.00 52.09 118 THR A N 1
ATOM 959 C CA . THR A 1 118 ? -6.654 11.459 -8.500 1.00 52.09 118 THR A CA 1
ATOM 960 C C . THR A 1 118 ? -5.308 11.023 -7.918 1.00 52.09 118 THR A C 1
ATOM 962 O O . THR A 1 118 ? -4.662 11.733 -7.146 1.00 52.09 118 THR A O 1
ATOM 965 N N . VAL A 1 119 ? -4.851 9.840 -8.322 1.00 51.78 119 VAL A N 1
ATOM 966 C CA . VAL A 1 119 ? -3.539 9.295 -7.940 1.00 51.78 119 VAL A CA 1
ATOM 967 C C . VAL A 1 119 ? -2.393 10.258 -8.293 1.00 51.78 119 VAL A C 1
ATOM 969 O O . VAL A 1 119 ? -1.397 10.325 -7.577 1.00 51.78 119 VAL A O 1
ATOM 972 N N . GLU A 1 120 ? -2.523 11.027 -9.376 1.00 53.59 120 GLU A N 1
ATOM 973 C CA . GLU A 1 120 ? -1.540 12.039 -9.784 1.00 53.59 120 GLU A CA 1
ATOM 974 C C . GLU A 1 120 ? -1.526 13.246 -8.838 1.00 53.59 120 GLU A C 1
ATOM 976 O O . GLU A 1 120 ? -0.452 13.659 -8.408 1.00 53.59 120 GLU A O 1
ATOM 981 N N . GLU A 1 121 ? -2.691 13.743 -8.418 1.00 53.09 121 GLU A N 1
ATOM 982 C CA . GLU A 1 121 ? -2.794 14.833 -7.433 1.00 53.09 121 GLU A CA 1
ATOM 983 C C . GLU A 1 121 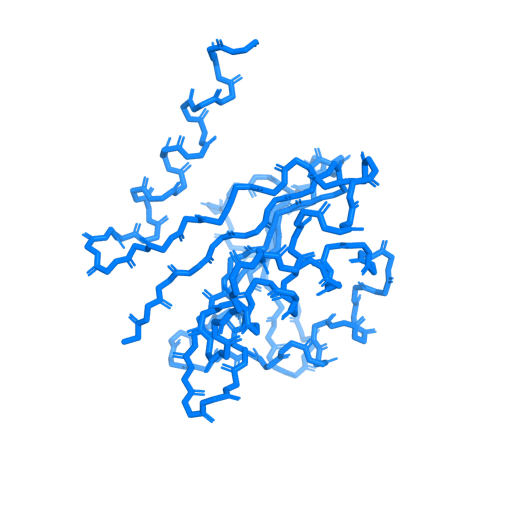? -2.238 14.425 -6.064 1.00 53.09 121 GLU A C 1
ATOM 985 O O . GLU A 1 121 ? -1.582 15.214 -5.384 1.00 53.09 121 GLU A O 1
ATOM 990 N N . ILE A 1 122 ? -2.440 13.165 -5.679 1.00 53.16 122 ILE A N 1
ATOM 991 C CA . ILE A 1 122 ? -1.876 12.592 -4.455 1.00 53.16 122 ILE A CA 1
ATOM 992 C C . ILE A 1 122 ? -0.353 12.512 -4.526 1.00 53.16 122 ILE A C 1
ATOM 994 O O . ILE A 1 122 ? 0.333 12.907 -3.579 1.00 53.16 122 ILE A O 1
ATOM 998 N N . ARG A 1 123 ? 0.188 12.039 -5.653 1.00 53.50 123 ARG A N 1
ATOM 999 C CA . ARG A 1 123 ? 1.638 11.982 -5.882 1.00 53.50 123 ARG A CA 1
ATOM 1000 C C . ARG A 1 123 ? 2.261 13.376 -5.857 1.00 53.50 123 ARG A C 1
ATOM 1002 O O . ARG A 1 123 ? 3.302 13.555 -5.227 1.00 53.50 123 ARG A O 1
ATOM 1009 N N . ASP A 1 124 ? 1.613 14.367 -6.465 1.00 52.84 124 ASP A N 1
ATOM 1010 C CA . ASP A 1 124 ? 2.086 15.753 -6.457 1.00 52.84 124 ASP A CA 1
ATOM 1011 C C . ASP A 1 124 ? 2.025 16.381 -5.055 1.00 52.84 124 ASP A C 1
ATOM 1013 O O . ASP A 1 124 ? 2.977 17.049 -4.633 1.00 52.84 124 ASP A O 1
ATOM 1017 N N . ALA A 1 125 ? 0.969 16.117 -4.279 1.00 48.03 125 ALA A N 1
ATOM 1018 C CA . ALA A 1 125 ? 0.858 16.577 -2.895 1.00 48.03 125 ALA A CA 1
ATOM 1019 C C . ALA A 1 125 ? 1.940 15.955 -1.988 1.00 48.03 125 ALA A C 1
ATOM 1021 O O . ALA A 1 125 ? 2.621 16.676 -1.249 1.00 48.03 125 ALA A O 1
ATOM 1022 N N . ALA A 1 126 ? 2.169 14.642 -2.098 1.00 45.16 126 ALA A N 1
ATOM 1023 C CA . ALA A 1 126 ? 3.208 13.928 -1.353 1.00 45.16 126 ALA A CA 1
ATOM 1024 C C . ALA A 1 126 ? 4.628 14.402 -1.729 1.00 45.16 126 ALA A C 1
ATOM 1026 O O . ALA A 1 126 ? 5.506 14.537 -0.870 1.00 45.16 126 ALA A O 1
ATOM 1027 N N . CYS A 1 127 ? 4.861 14.732 -3.004 1.00 41.78 127 CYS A N 1
ATOM 1028 C CA . CYS A 1 127 ? 6.108 15.346 -3.463 1.00 41.78 127 CYS A CA 1
ATOM 1029 C C . CYS A 1 127 ? 6.298 16.788 -2.959 1.00 41.78 127 CYS A C 1
ATOM 1031 O O . CYS A 1 127 ? 7.435 17.197 -2.702 1.00 41.78 127 CYS A O 1
ATOM 1033 N N . THR A 1 128 ? 5.217 17.556 -2.799 1.00 39.09 128 THR A N 1
ATOM 1034 C CA . THR A 1 128 ? 5.267 18.966 -2.374 1.00 39.09 128 THR A CA 1
ATOM 1035 C C . THR A 1 128 ? 5.561 19.103 -0.879 1.00 39.09 128 THR A C 1
ATOM 1037 O O . THR A 1 128 ? 6.388 19.929 -0.496 1.00 39.09 128 THR A O 1
ATOM 1040 N N . LEU A 1 129 ? 4.990 18.239 -0.033 1.00 42.19 129 LEU A N 1
ATOM 1041 C CA . LEU A 1 129 ? 5.237 18.244 1.418 1.00 42.19 129 LEU A CA 1
ATOM 1042 C C . LEU A 1 129 ? 6.705 17.956 1.790 1.00 42.19 129 LEU A C 1
ATOM 1044 O O . LEU A 1 129 ? 7.202 18.484 2.781 1.00 42.19 129 LEU A O 1
ATOM 1048 N N . LYS A 1 130 ? 7.446 17.211 0.956 1.00 38.62 130 LYS A N 1
ATOM 1049 C CA . LYS A 1 130 ? 8.893 16.966 1.136 1.00 38.62 130 LYS A CA 1
ATOM 1050 C C . LYS A 1 130 ? 9.794 18.171 0.846 1.00 38.62 130 LYS A C 1
ATOM 1052 O O . LYS A 1 130 ? 10.983 18.104 1.137 1.00 38.62 130 LYS A O 1
ATOM 1057 N N . ARG A 1 131 ? 9.279 19.251 0.248 1.00 37.59 131 ARG A N 1
ATOM 1058 C CA . ARG A 1 131 ? 10.066 20.468 -0.043 1.00 37.59 131 ARG A CA 1
ATOM 1059 C C . ARG A 1 131 ? 9.974 21.535 1.048 1.00 37.59 131 ARG A C 1
ATOM 1061 O O . ARG A 1 131 ? 10.676 22.537 0.953 1.00 37.59 131 ARG A O 1
ATOM 1068 N N . SER A 1 132 ? 9.117 21.340 2.047 1.00 33.03 132 SER A N 1
ATOM 1069 C CA . SER A 1 132 ? 8.833 22.334 3.090 1.00 33.03 132 SER A CA 1
ATOM 1070 C C . SER A 1 132 ? 9.302 21.923 4.491 1.00 33.03 132 SER A C 1
ATOM 1072 O O . SER A 1 132 ? 9.011 22.651 5.438 1.00 33.03 132 SER A O 1
ATOM 1074 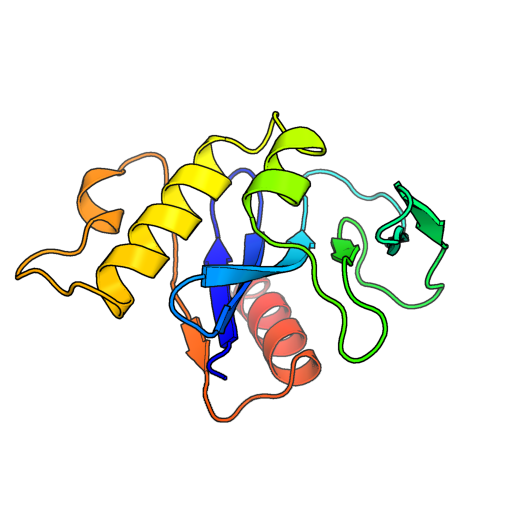N N . ALA A 1 133 ? 10.019 20.800 4.620 1.00 35.41 133 ALA A N 1
ATOM 1075 C CA . ALA A 1 133 ? 10.599 20.297 5.869 1.00 35.41 133 ALA A CA 1
ATOM 1076 C C . ALA A 1 133 ? 12.132 20.303 5.822 1.00 35.41 133 ALA A C 1
ATOM 1078 O O . ALA A 1 133 ? 12.686 19.963 4.751 1.00 35.41 133 ALA A O 1
#

pLDDT: mean 76.54, std 17.09, range [33.03, 95.25]